Protein AF-A0A6V7IFD1-F1 (afdb_monomer_lite)

Organism: NCBI:txid1563983

Secondary structure (DSSP, 8-state):
-HHHHHHHHHTTT-HHHHHHHHHHHHHHHHH-HHHHS---TTSHHHHHHTT-

Sequence (52 aa):
DYRLMTFLRGCKFSLEKCKKKLDMYFTMRGAAPEFFSNRDVTRPEMKELTKL

Structure (mmCIF, N/CA/C/O backbone):
data_AF-A0A6V7IFD1-F1
#
_entry.id   AF-A0A6V7IFD1-F1
#
loop_
_atom_site.group_PDB
_atom_site.id
_atom_site.type_symbol
_atom_site.label_atom_id
_atom_site.label_alt_id
_atom_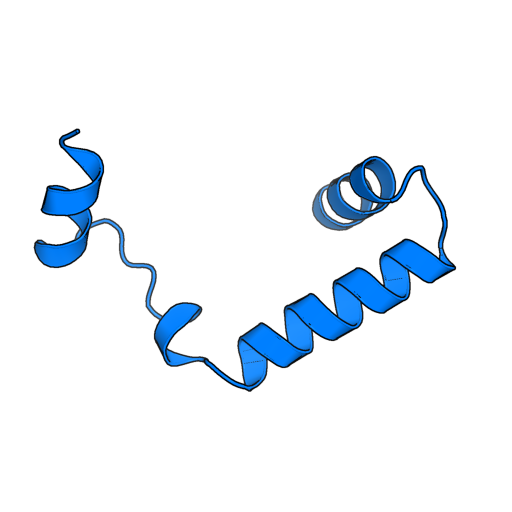site.label_comp_id
_atom_site.label_asym_id
_atom_site.label_entity_id
_atom_site.label_seq_id
_atom_site.pdbx_PDB_ins_code
_atom_site.Cartn_x
_atom_site.Cartn_y
_atom_site.Cartn_z
_atom_site.occupancy
_atom_site.B_iso_or_equiv
_atom_site.auth_seq_id
_atom_site.auth_comp_id
_atom_site.auth_asym_id
_atom_site.auth_atom_id
_atom_site.pdbx_PDB_model_num
ATOM 1 N N . ASP A 1 1 ? 10.393 -1.252 11.430 1.00 57.81 1 ASP A N 1
ATOM 2 C CA . ASP A 1 1 ? 9.166 -1.654 10.718 1.00 57.81 1 ASP A CA 1
ATOM 3 C C . ASP A 1 1 ? 8.454 -0.425 10.129 1.00 57.81 1 ASP A C 1
ATOM 5 O O . ASP A 1 1 ? 7.558 0.141 10.739 1.00 57.81 1 ASP A O 1
ATOM 9 N N . TYR A 1 2 ? 8.925 0.095 8.987 1.00 77.31 2 TYR A N 1
ATOM 10 C CA . TYR A 1 2 ? 8.394 1.354 8.423 1.00 77.31 2 TYR A CA 1
ATOM 11 C C . TYR A 1 2 ? 7.128 1.156 7.580 1.00 77.31 2 TYR A C 1
ATOM 13 O O . TYR A 1 2 ? 6.288 2.048 7.504 1.00 77.31 2 TYR A O 1
ATOM 21 N N . ARG A 1 3 ? 6.968 -0.023 6.965 1.00 78.56 3 ARG A N 1
ATOM 22 C CA . ARG A 1 3 ? 5.869 -0.303 6.032 1.00 78.56 3 ARG A CA 1
ATOM 23 C C . ARG A 1 3 ? 4.524 -0.325 6.747 1.00 78.56 3 ARG A C 1
ATOM 25 O O . ARG A 1 3 ? 3.601 0.348 6.297 1.00 78.56 3 ARG A O 1
ATOM 32 N N . LEU A 1 4 ? 4.422 -1.030 7.877 1.00 83.69 4 LEU A N 1
ATOM 33 C CA . LEU A 1 4 ? 3.179 -1.102 8.643 1.00 83.69 4 LEU A CA 1
ATOM 34 C C . LEU A 1 4 ? 2.781 0.274 9.190 1.00 83.69 4 LEU A C 1
ATOM 36 O O . LEU A 1 4 ? 1.612 0.646 9.124 1.00 83.69 4 LEU A O 1
ATOM 40 N N . MET A 1 5 ? 3.760 1.070 9.632 1.00 86.44 5 MET A N 1
ATOM 41 C CA . MET A 1 5 ? 3.531 2.447 10.081 1.00 86.44 5 MET A CA 1
ATOM 42 C C . MET A 1 5 ? 2.957 3.343 8.978 1.00 86.44 5 MET A C 1
ATOM 44 O O . MET A 1 5 ? 2.067 4.150 9.250 1.00 86.44 5 MET A O 1
ATOM 48 N N . THR A 1 6 ? 3.381 3.178 7.721 1.00 87.38 6 THR A N 1
ATOM 49 C CA . THR A 1 6 ? 2.788 3.902 6.585 1.00 87.38 6 THR A CA 1
ATOM 50 C C . THR A 1 6 ? 1.321 3.518 6.363 1.00 87.38 6 THR A C 1
ATOM 52 O O . THR A 1 6 ? 0.480 4.400 6.165 1.00 87.38 6 THR A O 1
ATOM 55 N N . PHE A 1 7 ? 0.985 2.225 6.444 1.00 85.25 7 PHE A N 1
ATOM 56 C CA . PHE A 1 7 ? -0.405 1.764 6.331 1.00 85.25 7 PHE A CA 1
ATOM 57 C C . PHE A 1 7 ? -1.269 2.285 7.483 1.00 85.25 7 PHE A C 1
ATOM 59 O O . PHE A 1 7 ? -2.346 2.832 7.241 1.00 85.25 7 PHE A O 1
ATOM 66 N N . LEU A 1 8 ? -0.767 2.202 8.718 1.00 88.38 8 LEU A N 1
ATOM 67 C CA . LEU A 1 8 ? -1.456 2.695 9.911 1.00 88.38 8 LEU A CA 1
ATOM 68 C C . LEU A 1 8 ? -1.701 4.203 9.847 1.00 88.38 8 LEU A C 1
ATOM 70 O O . LEU A 1 8 ? -2.821 4.640 10.113 1.00 88.38 8 LEU A O 1
ATOM 74 N N . ARG A 1 9 ? -0.713 4.997 9.414 1.00 88.62 9 ARG A N 1
ATOM 75 C CA . ARG A 1 9 ? -0.874 6.448 9.238 1.00 88.62 9 ARG A CA 1
ATOM 76 C C . ARG A 1 9 ? -1.979 6.774 8.229 1.00 88.62 9 ARG A C 1
ATOM 78 O O . ARG A 1 9 ? -2.819 7.626 8.504 1.00 88.62 9 ARG A O 1
ATOM 85 N N . GLY A 1 10 ? -2.039 6.052 7.108 1.00 84.81 10 GLY A N 1
ATOM 86 C CA . GLY A 1 10 ? -3.112 6.196 6.115 1.00 84.81 10 GLY A CA 1
ATOM 87 C C . GLY A 1 10 ? -4.490 5.739 6.612 1.00 84.81 10 GLY A C 1
ATOM 88 O O . GLY A 1 10 ? -5.513 6.213 6.126 1.00 84.81 10 GLY A O 1
ATOM 89 N N . CYS A 1 11 ? -4.528 4.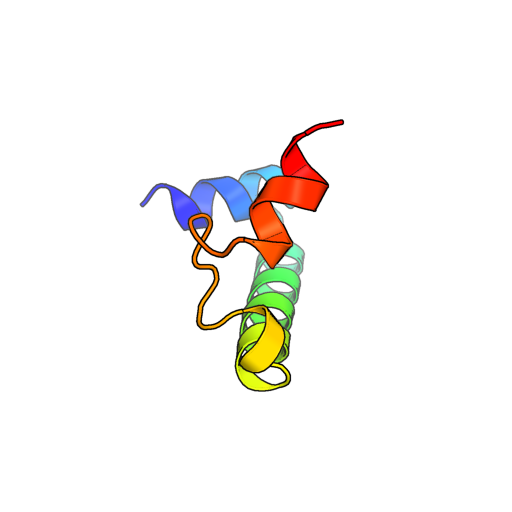847 7.602 1.00 88.56 11 CYS A N 1
ATOM 90 C CA . CYS A 1 11 ? -5.752 4.341 8.222 1.00 88.56 11 CYS A CA 1
ATOM 91 C C . CYS A 1 11 ? -6.124 5.070 9.525 1.00 88.56 11 CYS A C 1
ATOM 93 O O . CYS A 1 11 ? -7.024 4.610 10.229 1.00 88.56 11 CYS A O 1
ATOM 95 N N . LYS A 1 12 ? -5.467 6.197 9.851 1.00 87.81 12 LYS A N 1
ATOM 96 C CA . LYS A 1 12 ? -5.643 6.933 11.120 1.00 87.81 12 LYS A CA 1
ATOM 97 C C . LYS A 1 12 ? -5.500 6.023 12.353 1.00 87.81 12 LYS A C 1
ATOM 99 O O . LYS A 1 12 ? -6.257 6.153 13.306 1.00 87.81 12 LYS A O 1
ATOM 104 N N . PHE A 1 13 ? -4.578 5.061 12.294 1.00 86.31 13 PHE A N 1
ATOM 105 C CA . PHE A 1 13 ? -4.332 4.042 13.323 1.00 86.31 13 PHE A CA 1
ATOM 106 C C . PHE A 1 13 ? -5.526 3.123 13.646 1.00 86.31 13 PHE A C 1
ATOM 108 O O . PHE A 1 13 ? -5.471 2.351 14.598 1.00 86.31 13 PHE A O 1
ATOM 115 N N . SER A 1 14 ? -6.582 3.123 12.825 1.00 91.75 14 SER A N 1
ATOM 116 C CA . SER A 1 14 ? -7.652 2.130 12.931 1.00 91.75 14 SER A CA 1
ATOM 117 C C . SER A 1 14 ? -7.147 0.771 12.447 1.00 91.75 14 SER A C 1
ATOM 119 O O . SER A 1 14 ? -6.850 0.589 11.261 1.00 91.75 14 SER A O 1
ATOM 121 N N . LEU A 1 15 ? -7.067 -0.190 13.368 1.00 90.25 15 LEU A N 1
ATOM 122 C CA . LEU A 1 15 ? -6.601 -1.549 13.087 1.00 90.25 15 LEU A CA 1
ATOM 123 C C . LEU A 1 15 ? -7.514 -2.281 12.098 1.00 90.25 15 LEU A C 1
ATOM 125 O O . LEU A 1 15 ? -7.016 -2.921 11.176 1.00 90.25 15 LEU A O 1
ATOM 129 N N . GLU A 1 16 ? -8.834 -2.123 12.219 1.00 91.06 16 GLU A N 1
ATOM 130 C CA . GLU A 1 16 ? -9.799 -2.741 11.300 1.00 91.06 16 GLU A CA 1
ATOM 131 C C . GLU A 1 16 ? -9.616 -2.255 9.858 1.00 91.06 16 GLU A C 1
ATOM 133 O O . GLU A 1 16 ? -9.554 -3.051 8.917 1.00 91.06 16 GLU A O 1
ATOM 138 N N . LYS A 1 17 ? -9.458 -0.937 9.673 1.00 88.69 17 LYS A N 1
ATOM 139 C CA . LYS A 1 17 ? -9.221 -0.348 8.347 1.00 88.69 17 LYS A CA 1
ATOM 140 C C . LYS A 1 17 ? -7.856 -0.742 7.792 1.00 88.69 17 LYS A C 1
ATOM 142 O O . LYS A 1 17 ? -7.746 -1.003 6.595 1.00 88.69 17 LYS A O 1
ATOM 147 N N . CYS A 1 18 ? -6.836 -0.797 8.649 1.00 91.94 18 CYS A N 1
ATOM 148 C CA . CYS A 1 18 ? -5.495 -1.235 8.274 1.00 91.94 18 CYS A CA 1
ATOM 149 C C . CYS A 1 18 ? -5.511 -2.685 7.776 1.00 91.94 18 CYS A C 1
ATOM 151 O O . CYS A 1 18 ? -5.012 -2.958 6.686 1.00 91.94 18 CYS A O 1
ATOM 153 N N . LYS A 1 19 ? -6.176 -3.586 8.511 1.00 90.69 19 LYS A N 1
ATOM 154 C CA . LYS A 1 19 ? -6.321 -5.000 8.147 1.00 90.69 19 LYS A CA 1
ATOM 155 C C . LYS A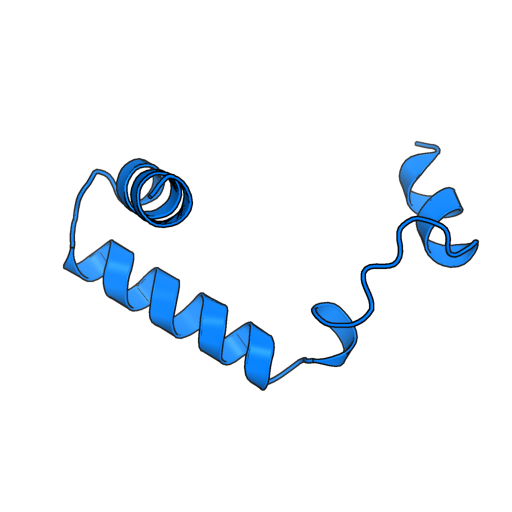 1 19 ? -6.999 -5.168 6.790 1.00 90.69 19 LYS A C 1
ATOM 157 O O . LYS A 1 19 ? -6.430 -5.796 5.907 1.00 90.69 19 LYS A O 1
ATOM 162 N N . LYS A 1 20 ? -8.154 -4.526 6.580 1.00 92.44 20 LYS A N 1
ATOM 163 C CA . LYS A 1 20 ? -8.875 -4.598 5.297 1.00 92.44 20 LYS A CA 1
ATOM 164 C C . LYS A 1 20 ? -8.041 -4.066 4.124 1.00 92.44 20 LYS A C 1
ATOM 166 O O . LYS A 1 20 ? -8.087 -4.616 3.027 1.00 92.44 20 LYS A O 1
ATOM 171 N N . LYS A 1 21 ? -7.268 -2.997 4.347 1.00 87.69 21 LYS A N 1
ATOM 172 C CA . LYS A 1 21 ? -6.379 -2.419 3.330 1.00 87.69 21 LYS A CA 1
ATOM 173 C C . LYS A 1 21 ? -5.198 -3.335 3.005 1.00 87.69 21 LYS A C 1
ATOM 175 O O . LYS A 1 21 ? -4.830 -3.437 1.839 1.00 87.69 21 LYS A O 1
ATOM 180 N N . LEU A 1 22 ? -4.620 -3.981 4.017 1.00 90.56 22 LEU A N 1
ATOM 181 C CA . LEU A 1 22 ? -3.552 -4.967 3.853 1.00 90.56 22 LEU A CA 1
ATOM 182 C C . LEU A 1 22 ? -4.045 -6.195 3.092 1.00 90.56 22 LEU A C 1
ATOM 184 O O . LEU A 1 22 ? -3.408 -6.565 2.109 1.00 90.56 22 LEU A O 1
ATOM 188 N N . ASP A 1 23 ? -5.189 -6.759 3.486 1.00 90.50 23 ASP A N 1
ATOM 189 C CA . ASP A 1 23 ? -5.801 -7.889 2.779 1.00 90.50 23 ASP A CA 1
ATOM 190 C C . ASP A 1 23 ? -5.992 -7.546 1.305 1.00 90.50 23 ASP A C 1
ATOM 192 O O . ASP A 1 23 ? -5.457 -8.231 0.441 1.00 90.50 23 ASP A O 1
ATOM 196 N N . MET A 1 24 ? -6.635 -6.414 1.002 1.00 87.81 24 MET A N 1
ATOM 197 C CA . MET A 1 24 ? -6.862 -6.024 -0.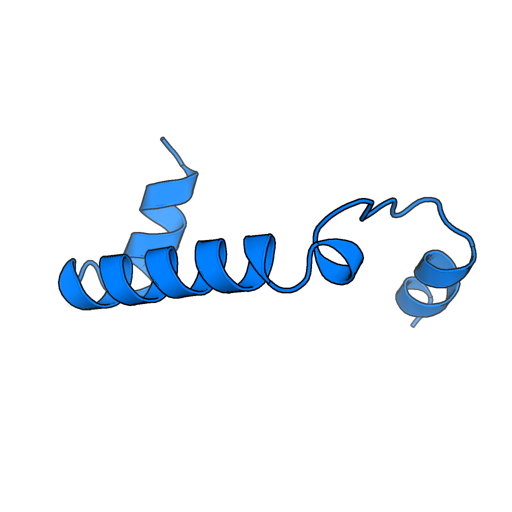388 1.00 87.81 24 MET A CA 1
ATOM 198 C C . MET A 1 24 ? -5.557 -5.786 -1.160 1.00 87.81 24 MET A C 1
ATOM 200 O O . MET A 1 24 ? -5.449 -6.181 -2.319 1.00 87.81 24 MET A O 1
ATOM 204 N N . TYR A 1 25 ? -4.544 -5.186 -0.527 1.00 87.31 25 TYR A N 1
ATOM 205 C CA . TYR A 1 25 ? -3.231 -4.986 -1.142 1.00 87.31 25 TYR A CA 1
ATOM 206 C C . TYR A 1 25 ? -2.578 -6.316 -1.548 1.00 87.31 25 TYR A C 1
ATOM 208 O O . TYR A 1 25 ? -2.074 -6.440 -2.666 1.00 87.31 25 TYR A O 1
ATOM 216 N N . PHE A 1 26 ? -2.603 -7.319 -0.668 1.00 86.25 26 PHE A N 1
ATOM 217 C CA . PHE A 1 26 ? -2.029 -8.630 -0.965 1.00 86.25 26 PHE A CA 1
ATOM 218 C C . PHE A 1 26 ? -2.899 -9.453 -1.920 1.00 86.25 26 PHE A C 1
ATOM 220 O O . PHE A 1 26 ? -2.352 -10.124 -2.795 1.00 86.25 26 PHE A O 1
ATOM 227 N N . THR A 1 27 ? -4.227 -9.337 -1.842 1.00 89.69 27 THR A N 1
ATOM 228 C CA . THR A 1 27 ? -5.146 -9.946 -2.810 1.00 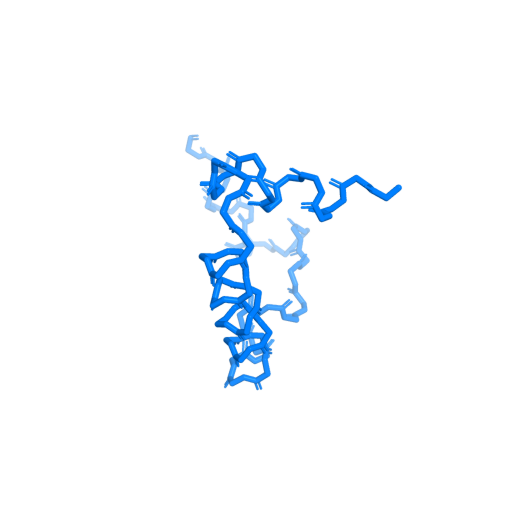89.69 27 THR A CA 1
ATOM 229 C C . THR A 1 27 ? -4.894 -9.416 -4.218 1.00 89.69 27 THR A C 1
ATOM 231 O O . THR A 1 27 ? -4.728 -10.212 -5.133 1.00 89.69 27 THR A O 1
ATOM 234 N N . MET A 1 28 ? -4.786 -8.096 -4.411 1.00 82.12 28 MET A N 1
ATOM 235 C CA . MET A 1 28 ? -4.521 -7.519 -5.738 1.00 82.12 28 MET A CA 1
ATOM 236 C C . MET A 1 28 ? -3.138 -7.903 -6.273 1.00 82.12 28 MET A C 1
ATOM 238 O O . MET A 1 28 ? -2.982 -8.168 -7.463 1.00 82.12 28 MET A O 1
ATOM 242 N N . ARG A 1 29 ? -2.140 -7.997 -5.388 1.00 81.38 29 ARG A N 1
ATOM 243 C CA . ARG A 1 29 ? -0.795 -8.484 -5.724 1.00 81.38 29 ARG A CA 1
ATOM 244 C C . ARG A 1 29 ? -0.786 -9.934 -6.207 1.00 81.38 29 ARG A C 1
ATOM 246 O O . ARG A 1 29 ? 0.004 -10.246 -7.090 1.00 81.38 29 ARG A O 1
ATOM 253 N N . GLY A 1 30 ? -1.619 -10.794 -5.619 1.00 81.12 30 GLY A N 1
ATOM 254 C CA . GLY A 1 30 ? -1.763 -12.192 -6.033 1.00 81.12 30 GLY A CA 1
ATOM 255 C C . GLY A 1 30 ? -2.654 -12.373 -7.263 1.00 81.12 30 GLY A C 1
ATOM 256 O O . GLY A 1 30 ? -2.367 -13.225 -8.094 1.00 81.12 30 GLY A O 1
ATOM 257 N N . ALA A 1 31 ? -3.706 -11.562 -7.396 1.00 83.00 31 ALA A N 1
ATOM 258 C CA . ALA A 1 31 ? -4.668 -11.650 -8.494 1.00 83.00 31 ALA A CA 1
ATOM 259 C C . ALA A 1 31 ? -4.129 -11.094 -9.821 1.00 83.00 31 ALA A C 1
ATOM 261 O O . ALA A 1 31 ? -4.522 -11.570 -10.878 1.00 83.00 31 ALA A O 1
ATOM 262 N N . ALA A 1 32 ? -3.240 -10.098 -9.772 1.00 73.19 32 ALA A N 1
A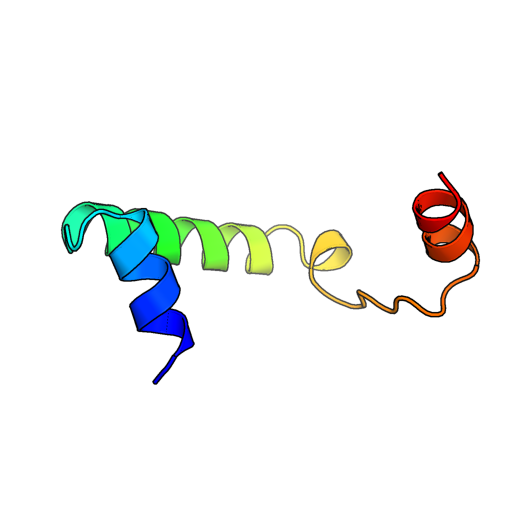TOM 263 C CA . ALA A 1 32 ? -2.697 -9.438 -10.957 1.00 73.19 32 ALA A CA 1
ATOM 264 C C . ALA A 1 32 ? -1.164 -9.325 -10.882 1.00 73.19 32 ALA A C 1
ATOM 266 O O . ALA A 1 32 ? -0.610 -8.220 -10.804 1.00 73.19 32 ALA A O 1
ATOM 267 N N . PRO A 1 33 ? -0.437 -10.456 -10.883 1.00 70.69 33 PRO A N 1
ATOM 268 C CA . PRO A 1 33 ? 1.014 -10.439 -10.782 1.00 70.69 33 PRO A CA 1
ATOM 269 C C . PRO A 1 33 ? 1.660 -9.708 -11.964 1.00 70.69 33 PRO A C 1
ATOM 271 O O . PRO A 1 33 ? 2.730 -9.150 -11.778 1.00 70.69 33 PRO A O 1
ATOM 274 N N . GLU A 1 34 ? 1.017 -9.628 -13.127 1.00 68.44 34 GLU A N 1
ATOM 275 C CA . GLU A 1 34 ? 1.490 -8.873 -14.299 1.00 68.44 34 GLU A CA 1
ATOM 276 C C . GLU A 1 34 ? 1.642 -7.359 -14.055 1.00 68.44 34 GLU A C 1
ATOM 278 O O . GLU A 1 34 ? 2.564 -6.742 -14.578 1.00 68.44 34 GLU A O 1
ATOM 283 N N . PHE A 1 35 ? 0.796 -6.765 -13.205 1.00 63.00 35 PHE A N 1
ATOM 284 C CA . PHE A 1 35 ? 0.875 -5.341 -12.852 1.00 63.00 35 PHE A CA 1
ATOM 285 C C . PHE A 1 35 ? 1.849 -5.073 -11.699 1.00 63.00 35 PHE A C 1
ATOM 287 O O . PHE A 1 35 ? 2.421 -3.986 -11.581 1.00 63.00 35 PHE A O 1
ATOM 294 N N . PHE A 1 36 ? 2.017 -6.044 -10.797 1.00 64.25 36 PHE A N 1
ATOM 295 C CA . PHE A 1 36 ? 2.773 -5.849 -9.558 1.00 64.25 36 PHE A CA 1
ATOM 296 C C . PHE A 1 36 ? 4.144 -6.535 -9.521 1.00 64.25 36 PHE A C 1
ATOM 298 O O . PHE A 1 36 ? 4.949 -6.193 -8.641 1.00 64.25 36 PHE A O 1
ATOM 305 N N . SER A 1 37 ? 4.406 -7.458 -10.444 1.00 60.28 37 SER A N 1
ATOM 306 C CA . SER A 1 37 ? 5.671 -8.170 -10.667 1.00 60.28 37 SER A CA 1
ATOM 307 C C . SER A 1 37 ? 6.314 -7.606 -11.936 1.00 60.28 37 SER A C 1
ATOM 309 O O . SER A 1 37 ? 5.609 -7.229 -12.862 1.00 60.28 37 SER A O 1
ATOM 311 N N . ASN A 1 38 ? 7.643 -7.489 -11.982 1.00 59.69 38 ASN A N 1
ATOM 312 C CA . ASN A 1 38 ? 8.359 -6.811 -13.077 1.00 59.69 38 ASN A CA 1
ATOM 313 C C . ASN A 1 38 ? 8.038 -5.311 -13.254 1.00 59.69 38 ASN A C 1
ATOM 315 O O . ASN A 1 38 ? 7.998 -4.797 -14.373 1.00 59.69 38 ASN A O 1
ATOM 319 N N . ARG A 1 39 ? 7.913 -4.567 -12.143 1.00 60.72 39 ARG A N 1
ATOM 320 C CA . ARG A 1 39 ? 8.005 -3.093 -12.152 1.00 60.72 39 ARG A CA 1
ATOM 321 C C . ARG A 1 39 ? 9.446 -2.648 -12.410 1.00 60.72 39 ARG A C 1
ATOM 323 O O . ARG A 1 39 ? 10.111 -2.105 -11.533 1.00 60.72 39 ARG A O 1
ATOM 330 N N . ASP A 1 40 ? 9.932 -2.936 -13.607 1.00 60.41 40 ASP A N 1
ATOM 331 C CA . ASP A 1 40 ? 11.252 -2.539 -14.059 1.00 60.41 40 ASP A CA 1
ATOM 332 C C . ASP A 1 40 ? 11.149 -1.165 -14.729 1.00 60.41 40 ASP A C 1
ATOM 334 O O . ASP A 1 40 ? 10.664 -1.016 -15.852 1.00 60.41 40 ASP A O 1
ATOM 338 N N . VAL A 1 41 ? 11.553 -0.135 -13.984 1.00 61.31 41 VAL A N 1
ATOM 339 C CA . VAL A 1 41 ? 11.478 1.282 -14.389 1.00 61.31 41 VAL A CA 1
ATOM 340 C C . VAL A 1 41 ? 12.419 1.579 -15.568 1.00 61.31 41 VAL A C 1
ATOM 342 O O . VAL A 1 41 ? 12.329 2.630 -16.197 1.00 61.31 41 VAL A O 1
ATOM 345 N N . THR A 1 42 ? 13.324 0.653 -15.903 1.00 63.72 42 THR A N 1
ATOM 346 C CA . THR A 1 42 ? 14.265 0.808 -17.018 1.00 63.72 42 THR A CA 1
ATOM 347 C C . THR A 1 42 ? 13.673 0.427 -18.375 1.00 63.72 42 THR A C 1
ATOM 349 O O . THR A 1 42 ? 14.268 0.762 -19.404 1.00 63.72 42 THR A O 1
ATOM 352 N N . ARG A 1 43 ? 12.492 -0.212 -18.399 1.00 64.50 43 ARG A N 1
ATOM 353 C CA . ARG A 1 43 ? 11.821 -0.615 -19.639 1.00 64.50 43 ARG A CA 1
ATOM 354 C C . ARG A 1 43 ? 11.455 0.613 -20.481 1.00 64.50 43 ARG A C 1
ATOM 356 O O . ARG A 1 43 ? 10.954 1.600 -19.933 1.00 64.50 43 ARG A O 1
ATOM 363 N N . PRO A 1 44 ? 11.660 0.555 -21.809 1.00 63.09 44 PRO A N 1
ATOM 364 C CA . PRO A 1 44 ? 11.394 1.683 -22.706 1.00 63.09 44 PRO A CA 1
ATOM 365 C C . PRO A 1 44 ? 9.934 2.153 -22.626 1.00 63.09 44 PRO A C 1
ATOM 367 O O . PRO A 1 44 ? 9.666 3.346 -22.673 1.00 63.09 44 PRO A O 1
ATOM 370 N N . GLU A 1 45 ? 9.020 1.216 -22.384 1.00 65.50 45 GLU A N 1
ATOM 371 C CA . GLU A 1 45 ? 7.571 1.407 -22.252 1.00 65.50 45 GLU A CA 1
ATOM 372 C C . GLU A 1 45 ? 7.198 2.283 -21.042 1.00 65.50 45 GLU A C 1
ATOM 374 O O . GLU A 1 45 ? 6.283 3.097 -21.110 1.00 65.50 45 GLU A O 1
ATOM 379 N N . MET A 1 46 ? 7.940 2.154 -19.934 1.00 63.44 46 MET A N 1
ATOM 380 C CA . MET A 1 46 ? 7.709 2.935 -18.713 1.00 63.44 46 MET A CA 1
ATOM 381 C C . MET A 1 46 ? 8.396 4.303 -18.767 1.00 63.44 46 MET A C 1
ATOM 383 O O . MET A 1 46 ? 7.861 5.259 -18.216 1.00 63.44 46 MET A O 1
ATOM 387 N N . LYS A 1 47 ? 9.543 4.422 -19.457 1.00 62.50 47 LYS A N 1
ATOM 388 C CA . LYS A 1 47 ? 10.259 5.700 -19.646 1.00 62.50 47 LYS A CA 1
ATOM 389 C C . LYS A 1 47 ? 9.455 6.737 -20.428 1.00 62.50 47 LYS A C 1
ATOM 391 O O . LYS A 1 47 ? 9.645 7.926 -20.200 1.00 62.50 47 LYS A O 1
ATOM 396 N N . GLU A 1 48 ? 8.590 6.304 -21.339 1.00 63.78 48 GLU A N 1
ATOM 397 C CA . GLU A 1 48 ? 7.705 7.207 -22.084 1.00 63.78 48 GLU A CA 1
ATOM 398 C C . GLU A 1 48 ? 6.612 7.798 -21.179 1.00 63.78 48 GLU A C 1
ATOM 400 O O . GLU A 1 48 ? 6.239 8.955 -21.350 1.00 63.78 48 GLU A O 1
ATOM 405 N N . LEU A 1 49 ? 6.168 7.060 -20.153 1.00 63.62 49 LEU A N 1
ATOM 406 C CA . LEU A 1 49 ? 5.176 7.539 -19.184 1.00 63.62 49 LEU A CA 1
ATOM 407 C C . LEU A 1 49 ? 5.755 8.552 -18.178 1.00 63.62 49 LEU A C 1
ATOM 409 O O . LEU A 1 49 ? 5.032 9.416 -17.693 1.00 63.62 49 LEU A O 1
ATOM 413 N N . THR A 1 50 ? 7.048 8.445 -17.847 1.00 60.34 50 THR A N 1
ATOM 414 C CA . THR A 1 50 ? 7.735 9.337 -16.890 1.00 60.34 50 THR A CA 1
ATOM 415 C C . THR A 1 50 ? 8.270 10.629 -17.507 1.00 60.34 50 THR A C 1
ATOM 417 O O . THR A 1 50 ? 8.817 11.453 -16.779 1.00 60.34 50 THR A O 1
ATOM 420 N N . LYS A 1 51 ? 8.169 10.800 -18.829 1.00 59.97 51 LYS A N 1
ATOM 421 C CA . LYS A 1 51 ? 8.649 11.991 -19.551 1.00 59.97 51 LYS A CA 1
ATOM 422 C C . LYS A 1 51 ? 7.646 13.155 -19.592 1.00 59.97 51 LYS A C 1
ATOM 424 O O . LYS A 1 51 ? 7.923 14.127 -20.290 1.00 59.97 51 LYS A O 1
ATOM 429 N N . LEU A 1 52 ? 6.514 13.065 -18.888 1.00 52.38 52 LEU A N 1
ATOM 430 C CA . LEU A 1 52 ? 5.556 14.170 -18.772 1.00 52.38 52 LEU A CA 1
ATOM 431 C C . LEU A 1 52 ? 5.981 15.194 -17.713 1.00 52.38 52 LEU A C 1
ATOM 433 O O . LEU A 1 52 ? 6.272 14.764 -16.573 1.00 52.38 52 LEU A O 1
#

Radius of gyration: 14.87 Å; chains: 1; bounding box: 24×26×36 Å

InterPro domains:
  IPR036273 CRAL/TRIO, N-terminal domain superfamily [SSF46938] (1-41)

Foldseek 3Di:
DVPLVVLCVVVVNDPVSSVVVVVVVVVCCVVCVVVVPPPPCPDPVNVVVVPD

pLDDT: mean 76.73, std 12.55, range [52.38, 92.44]